Protein AF-A0A1C5WAD2-F1 (afdb_monomer_lite)

Foldseek 3Di:
DDDDDLVVVLVVLVDPDPSSVVSVVVSVPDDDDDDDDFAFLLQAPQWDADDDPPQDRQFTAGNVDGDDNGGGRRDGDPNGDGDPDPPDD

Sequence (89 aa):
MRLVDADKARECFGGDGVTGAVMQRMFDSLPTIDAVPVVRCRECKYWRRYTRQWENHCAGECERHRMEGGTYENDFCSYGQRKEDEHEQ

Secondary structure (DSSP, 8-state):
-----HHHHHHHT--SSHHHHHHHHHHHHSPPP------BGGGBTTEEE--STTS-TTEEEETTB--TT-EETTSB-TT-PBPPP----

Radius of gyration: 20.68 Å; chains: 1; bounding box: 41×20×60 Å

pLDDT: mean 80.04, std 11.53, range [31.39, 90.25]

Structure (mmCIF, N/CA/C/O backbone):
data_AF-A0A1C5WAD2-F1
#
_entry.id   AF-A0A1C5WAD2-F1
#
loop_
_atom_site.group_PDB
_atom_site.id
_atom_site.type_symbol
_atom_site.label_atom_id
_atom_site.label_alt_id
_atom_site.label_comp_id
_atom_site.label_asym_id
_atom_site.label_entity_id
_atom_site.label_seq_id
_atom_site.pdbx_PDB_ins_code
_atom_site.Cartn_x
_atom_site.Cartn_y
_atom_site.Cartn_z
_atom_site.occupancy
_atom_site.B_iso_or_equiv
_atom_site.auth_seq_id
_atom_site.auth_comp_id
_atom_site.auth_asym_id
_atom_site.auth_atom_id
_atom_site.pdbx_PDB_model_num
ATOM 1 N N . MET A 1 1 ? -4.791 11.032 5.889 1.00 58.78 1 MET A N 1
ATOM 2 C CA . MET A 1 1 ? -5.331 10.241 7.018 1.00 58.78 1 MET A CA 1
ATOM 3 C C . MET A 1 1 ? -4.199 9.407 7.594 1.00 58.78 1 MET A C 1
ATOM 5 O O . MET A 1 1 ? -3.367 8.956 6.817 1.00 58.78 1 MET A O 1
ATOM 9 N N . ARG A 1 2 ? -4.115 9.261 8.920 1.00 69.88 2 ARG A N 1
ATOM 10 C CA . ARG A 1 2 ? -3.159 8.343 9.560 1.00 69.88 2 ARG A CA 1
ATOM 11 C C . ARG A 1 2 ? -3.854 6.998 9.730 1.00 69.88 2 ARG A C 1
ATOM 13 O O . ARG A 1 2 ? -4.987 6.972 10.198 1.00 69.88 2 ARG A O 1
ATOM 20 N N . LEU A 1 3 ? -3.195 5.927 9.309 1.00 79.12 3 LEU A N 1
ATOM 21 C CA . LEU A 1 3 ? -3.701 4.568 9.462 1.00 79.12 3 LEU A CA 1
ATOM 22 C C . LEU A 1 3 ? -3.370 4.073 10.870 1.00 79.12 3 LEU A C 1
ATOM 24 O O . LEU A 1 3 ? -2.289 4.362 11.387 1.00 79.12 3 LEU A O 1
ATOM 28 N N . VAL A 1 4 ? -4.317 3.368 11.483 1.00 83.00 4 VAL A N 1
ATOM 29 C CA . VAL A 1 4 ? -4.149 2.718 12.784 1.00 83.00 4 VAL A CA 1
ATOM 30 C C . VAL A 1 4 ? -4.216 1.221 12.544 1.00 83.00 4 VAL A C 1
ATOM 32 O O . VAL A 1 4 ? -5.177 0.732 11.959 1.00 83.00 4 VAL A O 1
ATOM 35 N N . ASP A 1 5 ? -3.178 0.518 12.978 1.00 84.75 5 ASP A N 1
ATOM 36 C CA . ASP A 1 5 ? -3.144 -0.938 12.995 1.00 84.75 5 ASP A CA 1
ATOM 37 C C . ASP A 1 5 ? -4.120 -1.435 14.072 1.00 84.75 5 ASP A C 1
ATOM 39 O O . ASP A 1 5 ? -3.949 -1.141 15.261 1.00 84.75 5 ASP A O 1
ATOM 43 N N . ALA A 1 6 ? -5.185 -2.111 13.638 1.00 83.62 6 ALA A N 1
ATOM 44 C CA . ALA A 1 6 ? -6.253 -2.557 14.522 1.00 83.62 6 ALA A CA 1
ATOM 45 C C . ALA A 1 6 ? -5.766 -3.624 15.512 1.00 83.62 6 ALA A C 1
ATOM 47 O O . ALA A 1 6 ? -6.172 -3.594 16.672 1.00 83.62 6 ALA A O 1
ATOM 48 N N . ASP A 1 7 ? -4.858 -4.510 15.104 1.00 84.19 7 ASP A N 1
ATOM 49 C CA . ASP A 1 7 ? -4.366 -5.597 15.951 1.00 84.19 7 ASP A CA 1
ATOM 50 C C . ASP A 1 7 ? -3.468 -5.053 17.063 1.00 84.19 7 ASP A C 1
ATOM 52 O O . ASP A 1 7 ? -3.670 -5.365 18.242 1.00 84.19 7 ASP A O 1
ATOM 56 N N . LYS A 1 8 ? -2.561 -4.127 16.726 1.00 86.69 8 LYS A N 1
ATOM 57 C CA . LYS A 1 8 ? -1.771 -3.408 17.742 1.00 86.69 8 LYS A CA 1
ATOM 58 C C . LYS A 1 8 ? -2.645 -2.585 18.679 1.00 86.69 8 LYS A C 1
ATOM 60 O O . LYS A 1 8 ? -2.358 -2.491 19.873 1.00 86.69 8 LYS A O 1
ATOM 65 N N . ALA A 1 9 ? -3.710 -1.974 18.163 1.00 86.19 9 ALA A N 1
ATOM 66 C CA . ALA A 1 9 ? -4.642 -1.235 19.002 1.00 86.19 9 ALA A CA 1
ATOM 67 C C . ALA A 1 9 ? -5.371 -2.174 19.983 1.00 86.19 9 ALA A C 1
ATOM 69 O O . ALA A 1 9 ? -5.495 -1.841 21.162 1.00 86.19 9 ALA A O 1
ATOM 70 N N . ARG A 1 10 ? -5.782 -3.372 19.547 1.00 85.44 10 ARG A N 1
ATOM 71 C CA . ARG A 1 10 ? -6.404 -4.390 20.414 1.00 85.44 10 ARG A CA 1
ATOM 72 C C . ARG A 1 10 ? -5.474 -4.857 21.526 1.00 85.44 10 ARG A C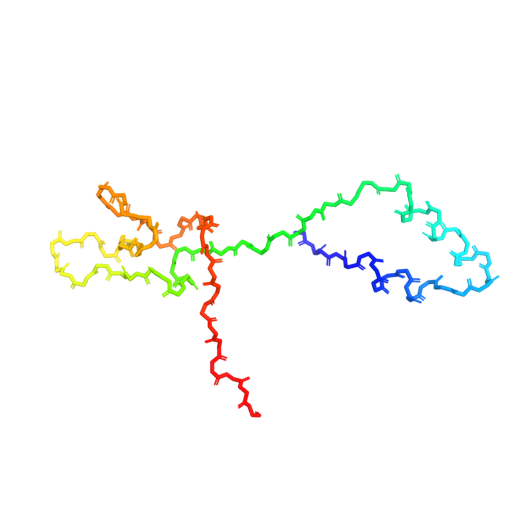 1
ATOM 74 O O . ARG A 1 10 ? -5.942 -5.006 22.651 1.00 85.44 10 ARG A O 1
ATOM 81 N N . GLU A 1 11 ? -4.188 -5.041 21.237 1.00 86.69 11 GLU A N 1
ATOM 82 C CA . GLU A 1 11 ? -3.173 -5.359 22.248 1.00 86.69 11 GLU A CA 1
ATOM 83 C C . GLU A 1 11 ? -3.055 -4.234 23.289 1.00 86.69 11 GLU A C 1
ATOM 85 O O . GLU A 1 11 ? -3.144 -4.483 24.492 1.00 86.69 11 GLU A O 1
ATOM 90 N N . CYS A 1 12 ? -2.967 -2.979 22.833 1.00 86.25 12 CYS A N 1
ATOM 91 C CA . CYS A 1 12 ? -2.872 -1.809 23.713 1.00 86.25 12 CYS A CA 1
ATOM 92 C C . CYS A 1 12 ? -4.083 -1.658 24.652 1.00 86.25 12 CYS A C 1
ATOM 94 O O . CYS A 1 12 ? -3.941 -1.152 25.766 1.00 86.25 12 CYS A O 1
ATOM 96 N N . PHE A 1 13 ? -5.273 -2.083 24.214 1.00 83.06 13 PHE A N 1
ATOM 97 C CA . PHE A 1 13 ? -6.515 -2.005 24.989 1.00 83.06 13 PHE A CA 1
ATOM 98 C C . PHE A 1 13 ? -6.985 -3.365 25.534 1.00 83.06 13 PHE A C 1
ATOM 100 O O . PHE A 1 13 ? -8.134 -3.488 25.950 1.00 83.06 13 PHE A O 1
ATOM 107 N N . GLY A 1 14 ? -6.123 -4.386 25.567 1.00 76.75 14 GLY A N 1
ATOM 108 C CA . GLY A 1 14 ? -6.476 -5.761 25.950 1.00 76.75 14 GLY A CA 1
ATOM 109 C C . GLY A 1 14 ? -6.749 -6.005 27.441 1.00 76.75 14 GLY A C 1
ATOM 110 O O . GLY A 1 14 ? -6.929 -7.152 27.838 1.00 76.75 14 GLY A O 1
ATOM 111 N N . GLY A 1 15 ? -6.763 -4.961 28.274 1.00 78.94 15 GLY A N 1
ATOM 112 C CA . GLY A 1 15 ? -6.996 -5.083 29.713 1.00 78.94 15 GLY A CA 1
ATOM 113 C C . GLY A 1 15 ? -8.428 -5.493 30.080 1.00 78.94 15 GLY A C 1
ATOM 114 O O . GLY A 1 15 ? -9.396 -5.188 29.388 1.00 78.94 15 GLY A O 1
ATOM 115 N N . ASP A 1 16 ? -8.556 -6.119 31.241 1.00 74.62 16 ASP A N 1
ATOM 116 C CA . ASP A 1 16 ? -9.765 -6.659 31.879 1.00 74.62 16 ASP A CA 1
ATOM 117 C C . ASP A 1 16 ? -10.674 -5.590 32.529 1.00 74.62 16 ASP A C 1
ATOM 119 O O . ASP A 1 16 ? -11.735 -5.889 33.080 1.00 74.62 16 ASP A O 1
ATOM 123 N N . GLY A 1 17 ? -10.304 -4.313 32.407 1.00 84.31 17 GLY A N 1
ATOM 124 C CA . GLY A 1 17 ? -11.131 -3.179 32.811 1.00 84.31 17 GLY A CA 1
ATOM 125 C C . GLY A 1 17 ? -12.253 -2.847 31.819 1.00 84.31 17 GLY A C 1
ATOM 126 O O . GLY A 1 17 ? -12.217 -3.202 30.640 1.00 84.31 17 GLY A O 1
ATOM 127 N N . VAL A 1 18 ? -13.231 -2.060 32.283 1.00 84.81 18 VAL A N 1
ATOM 128 C CA . VAL A 1 18 ? -14.371 -1.578 31.472 1.00 84.81 18 VAL A CA 1
ATOM 129 C C . VAL A 1 18 ? -13.905 -0.931 30.161 1.00 84.81 18 VAL A C 1
ATOM 131 O O . VAL A 1 18 ? -14.501 -1.160 29.112 1.00 84.81 18 VAL A O 1
ATOM 134 N N . THR A 1 19 ? -12.808 -0.173 30.200 1.00 84.44 19 THR A N 1
ATOM 135 C CA . THR A 1 19 ? -12.223 0.479 29.022 1.00 84.44 19 THR A CA 1
ATOM 136 C C . THR A 1 19 ? -11.791 -0.522 27.951 1.00 84.44 19 THR A C 1
ATOM 138 O O . THR A 1 19 ? -12.083 -0.307 26.777 1.00 84.44 19 THR A O 1
ATOM 141 N N . GLY A 1 20 ? -11.143 -1.626 28.333 1.00 86.12 20 GLY A N 1
ATOM 142 C CA . GLY A 1 20 ? -10.700 -2.639 27.375 1.00 86.12 20 GLY A CA 1
ATOM 143 C C . GLY A 1 20 ? -11.877 -3.378 26.745 1.00 86.12 20 GLY A C 1
ATOM 144 O O . GLY A 1 20 ? -11.953 -3.506 25.523 1.00 86.12 20 GLY A O 1
ATOM 145 N N . ALA A 1 21 ? -12.876 -3.736 27.558 1.00 86.00 21 ALA A N 1
ATOM 146 C CA . ALA A 1 21 ? -14.106 -4.363 27.074 1.00 86.00 21 ALA A CA 1
ATOM 147 C C . ALA A 1 21 ? -14.885 -3.476 26.082 1.00 86.00 21 ALA A C 1
ATOM 149 O O . ALA A 1 21 ? -15.427 -3.977 25.095 1.00 86.00 21 ALA A O 1
ATOM 150 N N . VAL A 1 22 ? -14.937 -2.159 26.316 1.00 88.94 22 VAL A N 1
ATOM 151 C CA . VAL A 1 22 ? -15.578 -1.205 25.394 1.00 88.94 22 VAL A CA 1
ATOM 152 C C . VAL A 1 22 ? -14.783 -1.073 24.094 1.00 88.94 22 VAL A C 1
ATOM 154 O O . VAL A 1 22 ? -15.378 -1.129 23.019 1.00 88.94 22 VAL A O 1
ATOM 157 N N . MET A 1 23 ? -13.455 -0.947 24.171 1.00 88.81 23 MET A N 1
ATOM 158 C CA . MET A 1 23 ? -12.605 -0.806 22.984 1.00 88.81 23 MET A CA 1
ATOM 159 C C . MET A 1 23 ? -12.641 -2.047 22.088 1.00 88.81 23 MET A C 1
ATOM 161 O O . MET A 1 23 ? -12.772 -1.910 20.875 1.00 88.81 23 MET A O 1
ATOM 165 N N . GLN A 1 24 ? -12.616 -3.254 22.662 1.00 85.88 24 GLN A N 1
ATOM 166 C CA . GLN A 1 24 ? -12.747 -4.499 21.891 1.00 85.88 24 GLN A CA 1
ATOM 167 C C . GLN A 1 24 ? -14.053 -4.532 21.088 1.00 85.88 24 GLN A C 1
ATOM 169 O O . GLN A 1 24 ? -14.031 -4.788 19.886 1.00 85.88 24 GLN A O 1
ATOM 174 N N . ARG A 1 25 ? -15.179 -4.159 21.714 1.00 88.06 25 ARG A N 1
ATOM 175 C CA . ARG A 1 25 ? -16.469 -4.060 21.010 1.00 88.06 25 ARG A CA 1
ATOM 176 C C . ARG A 1 25 ? -16.445 -3.020 19.896 1.00 88.06 25 ARG A C 1
ATOM 178 O O . ARG A 1 25 ? -17.057 -3.251 18.858 1.00 88.06 25 ARG A O 1
ATOM 185 N N . MET A 1 26 ? -15.764 -1.888 20.089 1.00 89.06 26 MET A N 1
ATOM 186 C CA . MET A 1 26 ? -15.605 -0.891 19.027 1.00 89.06 26 MET A CA 1
ATOM 187 C C . MET A 1 26 ? -14.818 -1.455 17.842 1.00 89.06 26 MET A C 1
ATOM 189 O O . MET A 1 26 ? -15.268 -1.299 16.711 1.00 89.06 26 MET A O 1
ATOM 193 N N . PHE A 1 27 ? -13.700 -2.147 18.082 1.00 86.38 27 PHE A N 1
ATOM 194 C CA . PHE A 1 27 ? -12.916 -2.760 17.004 1.00 86.38 27 PHE A CA 1
ATOM 195 C C . PHE A 1 27 ? -13.704 -3.824 16.232 1.00 86.38 27 PHE A C 1
ATOM 197 O O . PHE A 1 27 ? -13.602 -3.865 15.012 1.00 86.38 27 PHE A O 1
ATOM 204 N N . ASP A 1 28 ? -14.533 -4.621 16.910 1.00 86.25 28 ASP A N 1
ATOM 205 C CA . ASP A 1 28 ? -15.380 -5.633 16.257 1.00 86.25 28 ASP A CA 1
ATOM 206 C C . ASP A 1 28 ? -16.562 -5.033 15.477 1.00 86.25 28 ASP A C 1
ATOM 208 O O . ASP A 1 28 ? -17.091 -5.663 14.563 1.00 86.25 28 ASP A O 1
ATOM 212 N N . SER A 1 29 ? -16.997 -3.823 15.841 1.00 89.19 29 SER A N 1
ATOM 213 C CA . SER A 1 29 ? -18.170 -3.171 15.239 1.00 89.19 29 SER A CA 1
ATOM 214 C C . SER A 1 29 ? -17.820 -2.243 14.075 1.00 89.19 29 SER A C 1
ATOM 216 O O . SER A 1 29 ? -18.693 -1.897 13.278 1.00 89.19 29 SER A O 1
ATOM 218 N N . LEU A 1 30 ? -16.573 -1.773 14.005 1.00 88.44 30 LEU A N 1
ATOM 219 C CA . LEU A 1 30 ? -16.132 -0.81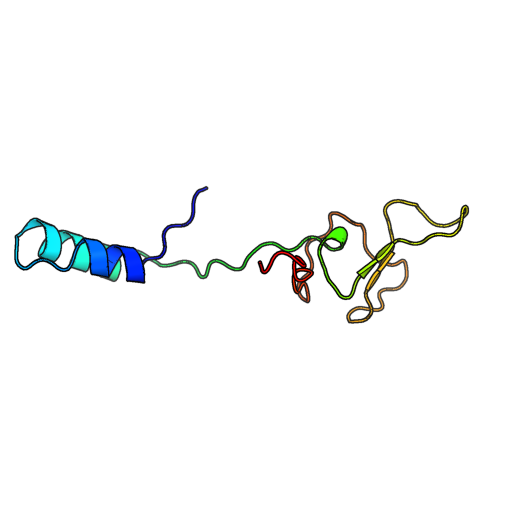7 12.997 1.00 88.44 30 LEU A CA 1
ATOM 220 C C . LEU A 1 30 ? -15.625 -1.546 11.746 1.00 88.44 30 LEU A C 1
ATOM 222 O O . LEU A 1 30 ? -14.871 -2.510 11.864 1.00 88.44 30 LEU A O 1
ATOM 226 N N . PRO A 1 31 ? -15.975 -1.075 10.536 1.00 82.50 31 PRO A N 1
ATOM 227 C CA . PRO A 1 31 ? -15.397 -1.624 9.321 1.00 82.50 31 PRO A CA 1
ATOM 228 C C . PRO A 1 31 ? -13.894 -1.336 9.295 1.00 82.50 31 PRO A C 1
ATOM 230 O O . PRO A 1 31 ? -13.464 -0.186 9.424 1.00 82.50 31 PRO A O 1
ATOM 233 N N . THR A 1 32 ? -13.096 -2.378 9.098 1.00 82.19 32 THR A N 1
ATOM 234 C CA . THR A 1 32 ? -11.671 -2.241 8.819 1.00 82.19 32 THR A CA 1
ATOM 235 C C . THR A 1 32 ? -11.466 -2.070 7.318 1.00 82.19 32 THR A C 1
ATOM 237 O O . THR A 1 32 ? -12.160 -2.669 6.496 1.00 82.19 32 THR A O 1
ATOM 240 N N . ILE A 1 33 ? -10.527 -1.201 6.951 1.00 80.06 33 ILE A N 1
ATOM 241 C CA . ILE A 1 33 ? -10.061 -1.071 5.571 1.00 80.06 33 ILE A CA 1
ATOM 242 C C . ILE A 1 33 ? -8.699 -1.747 5.468 1.00 80.06 33 ILE A C 1
ATOM 244 O O . ILE A 1 33 ? -7.852 -1.553 6.339 1.00 80.06 33 ILE A O 1
ATOM 248 N N . ASP A 1 34 ? -8.484 -2.525 4.411 1.00 75.75 34 ASP A N 1
ATOM 249 C CA . ASP A 1 34 ? -7.156 -3.052 4.117 1.00 75.75 34 ASP A CA 1
ATOM 250 C C . ASP A 1 34 ? -6.289 -1.923 3.552 1.00 75.75 34 ASP A C 1
ATOM 252 O O . ASP A 1 34 ? -6.557 -1.355 2.486 1.00 75.75 34 ASP A O 1
ATOM 256 N N . ALA A 1 35 ? -5.283 -1.534 4.325 1.00 75.56 35 ALA A N 1
ATOM 257 C CA . ALA A 1 35 ? -4.440 -0.410 3.994 1.00 75.56 35 ALA A CA 1
ATOM 258 C C . ALA A 1 35 ? -3.269 -0.856 3.119 1.00 75.56 35 ALA A C 1
ATOM 260 O O . ALA A 1 35 ? -2.179 -1.152 3.604 1.00 75.56 35 ALA A O 1
ATOM 261 N N . VAL A 1 36 ? -3.473 -0.832 1.804 1.00 74.56 36 VAL A N 1
ATOM 262 C CA . VAL A 1 36 ? -2.392 -1.103 0.854 1.00 74.56 36 VAL A CA 1
ATOM 263 C C . VAL A 1 36 ? -1.536 0.159 0.681 1.00 74.56 36 VAL A C 1
ATOM 265 O O . VAL A 1 36 ? -2.075 1.231 0.377 1.00 74.56 36 VAL A O 1
ATOM 268 N N . PRO A 1 37 ? -0.202 0.087 0.862 1.00 74.94 37 PRO A N 1
ATOM 269 C CA . PRO A 1 37 ? 0.661 1.233 0.640 1.00 74.94 37 PRO A CA 1
ATOM 270 C C . PRO A 1 37 ? 0.576 1.666 -0.819 1.00 74.94 37 PRO A C 1
ATOM 272 O O . PRO A 1 37 ? 0.787 0.891 -1.749 1.00 74.94 37 PRO A O 1
ATOM 275 N N . VAL A 1 38 ? 0.316 2.951 -1.014 1.00 82.19 38 VAL A N 1
ATOM 276 C CA . VAL A 1 38 ? 0.342 3.563 -2.334 1.00 82.19 38 VAL A CA 1
ATOM 277 C C . VAL A 1 38 ? 1.794 3.630 -2.806 1.00 82.19 38 VAL A C 1
ATOM 279 O O . VAL A 1 38 ? 2.597 4.352 -2.215 1.00 82.19 38 VAL A O 1
ATOM 282 N N . VAL A 1 39 ? 2.128 2.891 -3.865 1.00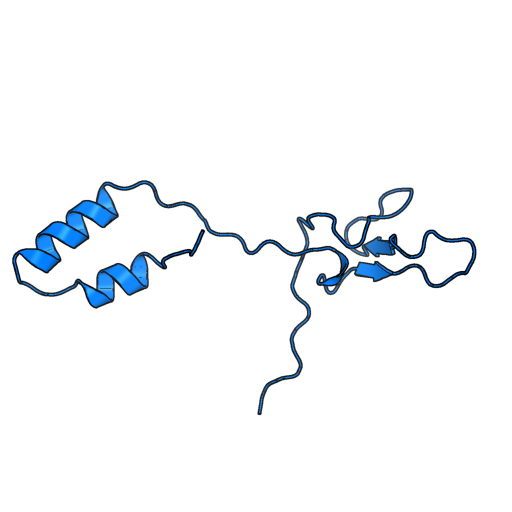 88.88 39 VAL A N 1
ATOM 283 C CA . VAL A 1 39 ? 3.442 2.946 -4.520 1.00 88.88 39 VAL A CA 1
ATOM 284 C C . VAL A 1 39 ? 3.315 3.720 -5.824 1.00 88.88 39 VAL A C 1
ATOM 286 O O . VAL A 1 39 ? 2.479 3.398 -6.674 1.00 88.88 39 VAL A O 1
ATOM 289 N N . ARG A 1 40 ? 4.139 4.756 -5.983 1.00 90.25 40 ARG A N 1
ATOM 290 C CA . ARG A 1 40 ? 4.251 5.494 -7.247 1.00 90.25 40 ARG A CA 1
ATOM 291 C C . ARG A 1 40 ? 5.214 4.776 -8.186 1.00 90.25 40 ARG A C 1
ATOM 293 O O . ARG A 1 40 ? 6.162 4.147 -7.718 1.00 90.25 40 ARG A O 1
ATOM 300 N N . CYS A 1 41 ? 5.025 4.885 -9.500 1.00 89.81 41 CYS A N 1
ATOM 301 C CA . CYS A 1 41 ? 5.917 4.242 -10.473 1.00 89.81 41 CYS A CA 1
ATOM 302 C C . CYS A 1 41 ? 7.399 4.571 -10.227 1.00 89.81 41 CYS A C 1
ATOM 304 O O . CYS A 1 41 ? 8.216 3.659 -10.199 1.00 89.81 41 CYS A O 1
ATOM 306 N N . ARG A 1 42 ? 7.753 5.817 -9.893 1.00 88.25 42 ARG A N 1
ATOM 307 C CA . ARG A 1 42 ? 9.147 6.193 -9.561 1.00 88.25 42 ARG A CA 1
ATOM 308 C C . ARG A 1 42 ? 9.769 5.409 -8.383 1.00 88.25 42 ARG A C 1
ATOM 310 O O . ARG A 1 42 ? 10.986 5.207 -8.337 1.00 88.25 42 ARG A O 1
ATOM 317 N N . GLU A 1 43 ? 8.934 4.961 -7.446 1.00 89.56 43 GLU A N 1
ATOM 318 C CA . GLU A 1 43 ? 9.296 4.199 -6.238 1.00 89.56 43 GLU A CA 1
ATOM 319 C C . GLU A 1 43 ? 9.220 2.679 -6.461 1.00 89.56 43 GLU A C 1
ATOM 321 O O . GLU A 1 43 ? 9.655 1.904 -5.610 1.00 89.56 43 GLU A O 1
ATOM 326 N N . CYS A 1 44 ? 8.686 2.239 -7.603 1.00 90.00 44 CYS A N 1
ATOM 327 C CA . CYS A 1 44 ? 8.576 0.834 -7.966 1.00 90.00 44 CYS A CA 1
ATOM 328 C C . CYS A 1 44 ? 9.936 0.282 -8.406 1.00 90.00 44 CYS A C 1
ATOM 330 O O . CYS A 1 44 ? 10.606 0.866 -9.261 1.00 90.00 44 CYS A O 1
ATOM 332 N N . LYS A 1 45 ? 10.324 -0.890 -7.891 1.00 89.69 45 LYS A N 1
ATOM 333 C CA . LYS A 1 45 ? 11.573 -1.560 -8.297 1.00 89.69 45 LYS A CA 1
ATOM 334 C C . LYS A 1 45 ? 11.603 -2.022 -9.758 1.00 89.69 45 LYS A C 1
ATOM 336 O O . LYS A 1 45 ? 12.673 -2.223 -10.312 1.00 89.69 45 LYS A O 1
ATOM 341 N N . TYR A 1 46 ? 10.434 -2.173 -10.376 1.00 88.69 46 TYR A N 1
ATOM 342 C CA . TYR A 1 46 ? 10.283 -2.634 -11.759 1.00 88.69 46 TYR A CA 1
ATOM 343 C C . TYR A 1 46 ? 10.157 -1.493 -12.775 1.00 88.69 46 TYR A C 1
ATOM 345 O O . TYR A 1 46 ? 9.890 -1.759 -13.945 1.00 88.69 46 TYR A O 1
ATOM 353 N N . TRP A 1 47 ? 10.251 -0.236 -12.337 1.00 89.94 47 TRP A N 1
ATOM 354 C CA . TRP A 1 47 ? 10.047 0.924 -13.199 1.00 89.94 47 TRP A CA 1
ATOM 355 C C . TRP A 1 47 ? 11.352 1.676 -13.439 1.00 89.94 47 TRP A C 1
ATOM 357 O O . TRP A 1 47 ? 12.129 1.921 -12.508 1.00 89.94 47 TRP A O 1
ATOM 367 N N . ARG A 1 48 ? 11.570 2.082 -14.691 1.00 89.06 48 ARG A N 1
ATOM 368 C CA . ARG A 1 48 ? 12.748 2.841 -15.116 1.00 89.06 48 ARG A CA 1
ATOM 369 C C . ARG A 1 48 ? 12.328 4.052 -15.928 1.00 89.06 48 ARG A C 1
ATOM 371 O O . ARG A 1 48 ? 11.563 3.929 -16.879 1.00 89.06 48 ARG A O 1
ATOM 378 N N . ARG A 1 49 ? 12.870 5.215 -15.568 1.00 88.81 49 ARG A N 1
ATOM 379 C CA . ARG A 1 49 ? 12.672 6.463 -16.310 1.00 88.81 49 ARG A CA 1
ATOM 380 C C . ARG A 1 49 ? 13.308 6.353 -17.694 1.00 88.81 49 ARG A C 1
ATOM 382 O O . ARG A 1 49 ? 14.425 5.849 -17.817 1.00 88.81 49 ARG A O 1
ATOM 389 N N . TYR A 1 50 ? 12.634 6.892 -18.702 1.00 88.12 50 TYR A N 1
ATOM 390 C CA . TYR A 1 50 ? 13.224 7.088 -20.018 1.00 88.12 50 TYR A CA 1
ATOM 391 C C . TYR A 1 50 ? 14.384 8.090 -19.959 1.00 88.12 50 TYR A C 1
ATOM 393 O O . TYR A 1 50 ? 14.272 9.177 -19.389 1.00 88.12 50 TYR A O 1
ATOM 401 N N . THR A 1 51 ? 15.530 7.714 -20.521 1.00 79.94 51 THR A N 1
ATOM 402 C CA . THR A 1 51 ? 16.769 8.502 -20.424 1.00 79.94 51 THR A CA 1
ATOM 403 C C . THR A 1 51 ? 17.114 9.237 -21.711 1.00 79.94 51 THR A C 1
ATOM 405 O O . THR A 1 51 ? 18.000 10.094 -21.694 1.00 79.94 51 THR A O 1
ATOM 408 N N . ARG A 1 52 ? 16.444 8.943 -22.833 1.00 78.81 52 ARG A N 1
ATOM 409 C CA . ARG A 1 52 ? 16.756 9.601 -24.105 1.00 78.81 52 ARG A CA 1
ATOM 410 C C . ARG A 1 52 ? 16.090 10.970 -24.178 1.00 78.81 52 ARG A C 1
ATOM 412 O O . ARG A 1 52 ? 14.973 11.167 -23.723 1.00 78.81 52 ARG A O 1
ATOM 419 N N . GLN A 1 53 ? 16.781 11.914 -24.810 1.00 60.62 53 GLN A N 1
ATOM 420 C CA . GLN A 1 53 ? 16.383 13.325 -24.893 1.00 60.62 53 GLN A CA 1
ATOM 421 C C . GLN A 1 53 ? 15.049 13.56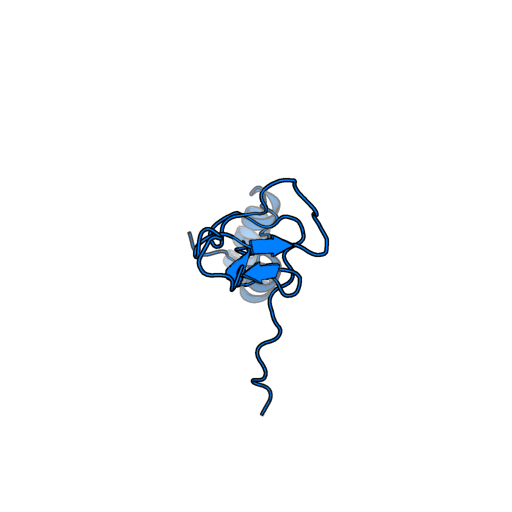5 -25.629 1.00 60.62 53 GLN A C 1
ATOM 423 O O . GLN A 1 53 ? 14.399 14.578 -25.402 1.00 60.62 53 GLN A O 1
ATOM 428 N N . TRP A 1 54 ? 14.639 12.639 -26.501 1.00 67.62 54 TRP A N 1
ATOM 429 C CA . TRP A 1 54 ? 13.372 12.699 -27.242 1.00 67.62 54 TRP A CA 1
ATOM 430 C C . TRP A 1 54 ? 12.206 12.024 -26.506 1.00 67.62 54 TRP A C 1
ATOM 432 O O . TRP A 1 54 ? 11.072 12.078 -26.975 1.00 67.62 54 TRP A O 1
ATOM 442 N N . GLU A 1 55 ? 12.474 11.359 -25.382 1.00 68.00 55 GLU A N 1
ATOM 443 C CA . GLU A 1 55 ? 11.468 10.689 -24.566 1.00 68.00 55 GLU A CA 1
ATOM 444 C C . GLU A 1 55 ? 11.026 11.641 -23.445 1.00 68.00 55 GLU A C 1
ATOM 446 O O . GLU A 1 55 ? 11.842 12.339 -22.845 1.00 68.00 55 GLU A O 1
ATOM 451 N N . ASN A 1 56 ? 9.723 11.695 -23.155 1.00 68.50 56 ASN A N 1
ATOM 452 C CA . ASN A 1 56 ? 9.194 12.522 -22.070 1.00 68.50 56 ASN A CA 1
ATOM 453 C C . ASN A 1 56 ? 9.906 12.169 -20.752 1.00 68.50 56 ASN A C 1
ATOM 455 O O . ASN A 1 56 ? 9.695 11.085 -20.216 1.00 68.50 56 ASN A O 1
ATOM 459 N N . HIS A 1 57 ? 10.695 13.095 -20.198 1.00 67.81 57 HIS A N 1
ATOM 460 C CA . HIS A 1 57 ? 11.514 12.866 -18.995 1.00 67.81 57 HIS A CA 1
ATOM 461 C C . HIS A 1 57 ? 10.720 12.514 -17.725 1.00 67.81 57 HIS A C 1
ATOM 463 O O . HIS A 1 57 ? 11.323 12.112 -16.736 1.00 67.81 57 HIS A O 1
ATOM 469 N N . CYS A 1 58 ? 9.392 12.666 -17.755 1.00 74.75 58 CYS A N 1
ATOM 470 C CA . CYS A 1 58 ? 8.473 12.300 -16.674 1.00 74.75 58 CYS A CA 1
ATOM 471 C C . CYS A 1 58 ? 7.826 10.913 -16.864 1.00 74.75 58 CYS A C 1
ATOM 473 O O . CYS A 1 58 ? 6.989 10.511 -16.050 1.00 74.75 58 CYS A O 1
ATOM 475 N N . ALA A 1 59 ? 8.148 10.223 -17.960 1.00 85.31 59 ALA A N 1
ATOM 476 C CA . ALA A 1 59 ? 7.633 8.910 -18.321 1.00 85.31 59 ALA A CA 1
ATOM 477 C C . ALA A 1 59 ? 8.744 7.852 -18.268 1.00 85.31 59 ALA A C 1
ATOM 479 O O . ALA A 1 59 ? 9.942 8.147 -18.290 1.00 85.31 59 ALA A O 1
ATOM 480 N N . GLY A 1 60 ? 8.333 6.595 -18.177 1.00 87.94 60 GLY A N 1
ATOM 481 C CA . GLY A 1 60 ? 9.241 5.463 -18.119 1.00 87.94 60 GLY A CA 1
ATOM 482 C C . GLY A 1 60 ? 8.548 4.150 -18.423 1.00 87.94 60 GLY A C 1
ATOM 483 O O . GLY A 1 60 ? 7.332 4.093 -18.611 1.00 87.94 60 GLY A O 1
ATOM 484 N N . GLU A 1 61 ? 9.330 3.084 -18.448 1.00 88.50 61 GLU A N 1
ATOM 485 C CA . GLU A 1 61 ? 8.855 1.731 -18.698 1.00 88.50 61 GLU A CA 1
ATOM 486 C C . GLU A 1 61 ? 8.704 0.944 -17.393 1.00 88.50 61 GLU A C 1
ATOM 488 O O . GLU A 1 61 ? 9.520 1.054 -16.477 1.00 88.50 61 GLU A O 1
ATOM 493 N N . CYS A 1 62 ? 7.654 0.124 -17.314 1.00 86.81 62 CYS A N 1
ATOM 494 C CA . CYS A 1 62 ? 7.469 -0.851 -16.245 1.00 86.81 62 CYS A CA 1
ATOM 495 C C . CYS A 1 62 ? 7.712 -2.259 -16.797 1.00 86.81 62 CYS A C 1
ATOM 497 O O . CYS A 1 62 ? 7.006 -2.718 -17.694 1.00 86.81 62 CYS A O 1
ATOM 499 N N . GLU A 1 63 ? 8.662 -2.992 -16.222 1.00 86.25 63 GLU A N 1
ATOM 500 C CA . GLU A 1 63 ? 9.005 -4.353 -16.662 1.00 86.25 63 GLU A CA 1
ATOM 501 C C . GLU A 1 63 ? 7.840 -5.341 -16.493 1.00 86.25 63 GLU A C 1
ATOM 503 O O . GLU A 1 63 ? 7.727 -6.316 -17.235 1.00 86.25 63 GLU A O 1
ATOM 508 N N . ARG A 1 64 ? 6.952 -5.077 -15.525 1.00 84.25 64 ARG A N 1
ATOM 509 C CA . ARG A 1 64 ? 5.759 -5.894 -15.242 1.00 84.25 64 ARG A CA 1
ATOM 510 C C . ARG A 1 64 ? 4.541 -5.467 -16.055 1.00 84.25 64 ARG A C 1
ATOM 512 O O . ARG A 1 64 ? 3.592 -6.235 -16.162 1.00 84.25 64 ARG A O 1
ATOM 519 N N . HIS A 1 65 ? 4.565 -4.259 -16.610 1.00 76.44 65 HIS A N 1
ATOM 520 C CA . HIS A 1 65 ? 3.446 -3.675 -17.330 1.00 76.44 65 HIS A CA 1
ATOM 521 C C . HIS A 1 65 ? 3.977 -2.914 -18.549 1.00 76.44 65 HIS A C 1
ATOM 523 O O . HIS A 1 65 ? 4.235 -1.712 -18.498 1.00 76.44 65 HIS A O 1
ATOM 529 N N . ARG A 1 66 ? 4.175 -3.641 -19.654 1.00 70.31 66 ARG A N 1
ATOM 530 C CA . ARG A 1 66 ? 4.625 -3.075 -20.934 1.00 70.31 66 ARG A CA 1
ATOM 531 C C . ARG A 1 66 ? 3.461 -2.398 -21.656 1.00 70.31 66 ARG A C 1
ATOM 533 O O . ARG A 1 66 ? 2.936 -2.929 -22.629 1.00 70.31 66 ARG A O 1
ATOM 540 N N . MET A 1 67 ? 3.037 -1.252 -21.132 1.00 71.62 67 MET A N 1
ATOM 541 C CA . MET A 1 67 ? 2.062 -0.387 -21.791 1.00 71.62 67 MET A CA 1
ATOM 542 C C . MET A 1 67 ? 2.727 0.359 -22.949 1.00 71.62 67 MET A C 1
ATOM 544 O O . MET A 1 67 ? 3.830 0.892 -22.805 1.00 71.62 67 MET A O 1
ATOM 548 N N . GLU A 1 68 ? 2.046 0.413 -24.089 1.00 71.56 68 GLU A N 1
ATOM 549 C CA . GLU A 1 68 ? 2.457 1.233 -25.224 1.00 71.56 68 GLU A CA 1
ATOM 550 C C . GLU A 1 68 ? 2.435 2.716 -24.809 1.00 71.56 68 GLU A C 1
ATOM 552 O O . GLU A 1 68 ? 1.405 3.230 -24.382 1.00 71.56 68 GLU A O 1
ATOM 557 N N . GLY A 1 69 ? 3.593 3.384 -24.853 1.00 73.50 69 GLY A N 1
ATOM 558 C CA . GLY A 1 69 ? 3.763 4.765 -24.370 1.00 73.50 69 GLY A CA 1
ATOM 559 C C . GLY A 1 69 ? 4.330 4.911 -22.949 1.00 73.50 69 GLY A C 1
ATOM 560 O O . GLY A 1 69 ? 4.699 6.019 -22.558 1.00 73.50 69 GLY A O 1
ATOM 561 N N . GLY A 1 70 ? 4.503 3.814 -22.203 1.00 83.12 70 GLY A N 1
ATOM 562 C CA . GLY A 1 70 ? 5.031 3.838 -20.834 1.00 83.12 70 GLY A CA 1
ATOM 563 C C . GLY A 1 70 ? 4.045 4.381 -19.792 1.00 83.12 70 GLY A C 1
ATOM 564 O O . GLY A 1 70 ? 2.877 4.618 -20.076 1.00 83.12 70 GLY A O 1
ATOM 565 N N . THR A 1 71 ? 4.523 4.560 -18.561 1.00 87.69 71 THR A N 1
ATOM 566 C CA . THR A 1 71 ? 3.758 5.142 -17.443 1.00 87.69 71 THR A CA 1
ATOM 567 C C . THR A 1 71 ? 4.463 6.378 -16.902 1.00 87.69 71 THR A C 1
ATOM 569 O O . THR A 1 71 ? 5.697 6.461 -16.950 1.00 87.69 71 THR A O 1
ATOM 572 N N . TYR A 1 72 ? 3.717 7.304 -16.309 1.00 87.88 72 TYR A N 1
ATOM 573 C CA . TYR A 1 72 ? 4.301 8.469 -15.654 1.00 87.88 72 TYR A CA 1
ATOM 574 C C . TYR A 1 72 ? 4.829 8.132 -14.260 1.00 87.88 72 TYR A C 1
ATOM 576 O O . TYR A 1 72 ? 4.341 7.242 -13.567 1.00 87.88 72 TYR A O 1
ATOM 584 N N . GLU A 1 73 ? 5.822 8.890 -13.811 1.00 88.50 73 GLU A N 1
ATOM 585 C CA . GLU A 1 73 ? 6.468 8.712 -12.502 1.00 88.50 73 GLU A CA 1
ATOM 586 C C . GLU A 1 73 ? 5.522 8.728 -11.308 1.00 88.50 73 GLU A C 1
ATOM 588 O O . GLU A 1 73 ? 5.746 8.026 -10.319 1.00 88.50 73 GLU A O 1
ATOM 593 N N . ASN A 1 74 ? 4.491 9.567 -11.399 1.00 87.94 74 ASN A N 1
ATOM 594 C CA . ASN A 1 74 ? 3.524 9.790 -10.337 1.00 87.94 74 ASN A CA 1
ATOM 595 C C . ASN A 1 74 ? 2.275 8.917 -10.501 1.00 87.94 74 ASN A C 1
ATOM 597 O O . ASN A 1 74 ? 1.348 9.055 -9.702 1.00 87.94 74 ASN A O 1
ATOM 601 N N . ASP A 1 75 ? 2.237 8.013 -11.480 1.00 88.06 75 ASP A N 1
ATOM 602 C CA . ASP A 1 75 ? 1.128 7.075 -11.611 1.00 88.06 75 ASP A CA 1
ATOM 603 C C . ASP A 1 75 ? 1.109 6.098 -10.434 1.00 88.06 75 ASP A C 1
ATOM 605 O O . ASP A 1 75 ? 2.137 5.763 -9.832 1.00 88.06 75 ASP A O 1
ATOM 609 N N . PHE A 1 76 ? -0.099 5.675 -10.076 1.00 87.69 76 PHE A N 1
ATOM 610 C CA . PHE A 1 76 ? -0.317 4.642 -9.075 1.00 87.69 76 PHE A CA 1
ATOM 611 C C . PHE A 1 76 ? 0.055 3.279 -9.666 1.00 87.69 76 PHE A C 1
ATOM 613 O O . PHE A 1 76 ? -0.511 2.866 -10.677 1.00 87.69 76 PHE A O 1
ATOM 620 N N . CYS A 1 77 ? 0.994 2.569 -9.039 1.00 87.31 77 CYS A N 1
ATOM 621 C CA . CYS A 1 77 ? 1.484 1.292 -9.544 1.00 87.31 77 CYS A CA 1
ATOM 622 C C . CYS A 1 77 ? 0.811 0.117 -8.821 1.00 87.31 77 CYS A C 1
ATOM 624 O O . CYS A 1 77 ? 1.108 -0.152 -7.659 1.00 87.31 77 CYS A O 1
ATOM 626 N N . SER A 1 78 ? -0.044 -0.630 -9.523 1.00 83.25 78 SER A N 1
ATOM 627 C CA . SER A 1 78 ? -0.693 -1.844 -8.993 1.00 83.25 78 SER A CA 1
ATOM 628 C C . SER A 1 78 ? 0.282 -3.003 -8.752 1.00 83.25 78 SER A C 1
ATOM 630 O O . SER A 1 78 ? 0.047 -3.842 -7.889 1.00 83.25 78 SER A O 1
ATOM 632 N N . TYR A 1 79 ? 1.399 -3.038 -9.483 1.00 82.19 79 TYR A N 1
ATOM 6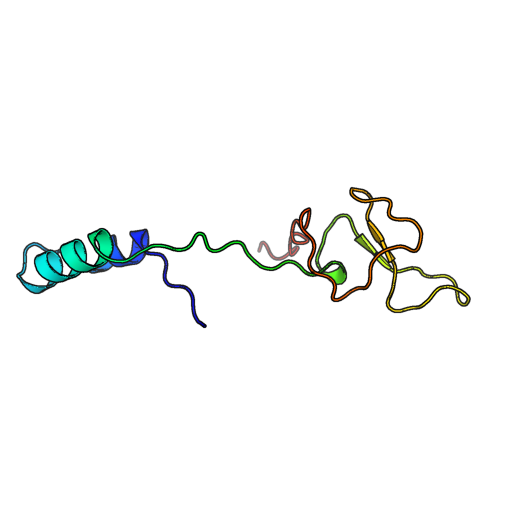33 C CA . TYR A 1 79 ? 2.489 -4.008 -9.303 1.00 82.19 79 TYR A CA 1
ATOM 634 C C . TYR A 1 79 ? 3.611 -3.477 -8.404 1.00 82.19 79 TYR A C 1
ATOM 636 O O . TYR A 1 79 ? 4.674 -4.097 -8.305 1.00 82.19 79 TYR A O 1
ATOM 644 N N . GLY A 1 80 ? 3.410 -2.293 -7.821 1.00 78.50 80 GLY A N 1
ATOM 645 C CA . GLY A 1 80 ? 4.437 -1.524 -7.147 1.00 78.50 80 GLY A CA 1
ATOM 646 C C . GLY A 1 80 ? 4.951 -2.247 -5.918 1.00 78.50 80 GLY A C 1
ATOM 647 O O . GLY A 1 80 ? 4.311 -2.239 -4.876 1.00 78.50 80 GLY A O 1
ATOM 648 N N . GLN A 1 81 ? 6.136 -2.836 -6.028 1.00 81.06 81 GLN A N 1
ATOM 649 C CA . GLN A 1 81 ? 6.941 -3.170 -4.862 1.00 81.06 81 GLN A CA 1
ATOM 650 C C . GLN A 1 81 ? 7.911 -2.020 -4.649 1.00 81.06 81 GLN A C 1
ATOM 652 O O . GLN A 1 81 ? 8.591 -1.609 -5.598 1.00 81.06 81 GLN A O 1
ATOM 657 N N . ARG A 1 82 ? 7.930 -1.486 -3.424 1.00 78.44 82 ARG A N 1
ATOM 658 C CA . ARG A 1 82 ? 8.886 -0.447 -3.041 1.00 78.44 82 ARG A CA 1
ATOM 659 C C . ARG A 1 82 ? 10.298 -0.951 -3.320 1.00 78.44 82 ARG A C 1
ATOM 661 O O . ARG A 1 82 ? 10.576 -2.141 -3.167 1.00 78.44 82 ARG A O 1
ATOM 668 N N . LYS A 1 83 ? 11.164 -0.046 -3.762 1.00 78.25 83 LYS A N 1
ATOM 669 C CA . LYS A 1 83 ? 12.607 -0.281 -3.721 1.00 78.25 83 LYS A CA 1
ATOM 670 C C . LYS A 1 83 ? 12.982 -0.545 -2.262 1.00 78.25 83 LYS A C 1
ATOM 672 O O . LYS A 1 83 ? 12.472 0.134 -1.375 1.00 78.25 83 LYS A O 1
ATOM 677 N N . GLU A 1 84 ? 13.772 -1.583 -2.031 1.00 74.25 84 GLU A N 1
ATOM 678 C CA . GLU A 1 84 ? 14.365 -1.815 -0.719 1.00 74.25 84 GLU A CA 1
ATOM 679 C C . GLU A 1 84 ? 15.304 -0.634 -0.459 1.00 74.25 84 GLU A C 1
ATOM 681 O O . GLU A 1 84 ? 16.146 -0.317 -1.301 1.00 74.25 84 GLU A O 1
ATOM 686 N N . ASP A 1 85 ? 15.092 0.080 0.644 1.00 56.25 85 ASP A N 1
ATOM 687 C CA . ASP A 1 85 ? 16.066 1.061 1.101 1.00 56.25 85 ASP A CA 1
ATOM 688 C C . ASP A 1 85 ? 17.271 0.254 1.611 1.00 56.25 85 ASP A C 1
ATOM 690 O O . ASP A 1 85 ? 17.111 -0.570 2.509 1.00 56.25 85 ASP A O 1
ATOM 694 N N . GLU A 1 86 ? 18.471 0.465 1.061 1.00 49.69 86 GLU A N 1
ATOM 695 C CA . GLU A 1 86 ? 19.731 -0.118 1.570 1.00 49.69 86 GLU A CA 1
ATOM 696 C C . GLU A 1 86 ? 20.140 0.508 2.924 1.00 49.69 86 GLU A C 1
ATOM 698 O O . GLU A 1 86 ? 21.279 0.918 3.132 1.00 49.69 86 GLU A O 1
ATOM 703 N N . HIS A 1 87 ? 19.202 0.625 3.862 1.00 43.81 87 HIS A N 1
ATOM 704 C CA . HIS A 1 87 ? 19.438 1.096 5.221 1.00 43.81 87 HIS A CA 1
ATOM 705 C C . HIS A 1 87 ? 19.121 -0.016 6.222 1.00 43.81 87 HIS A C 1
ATOM 707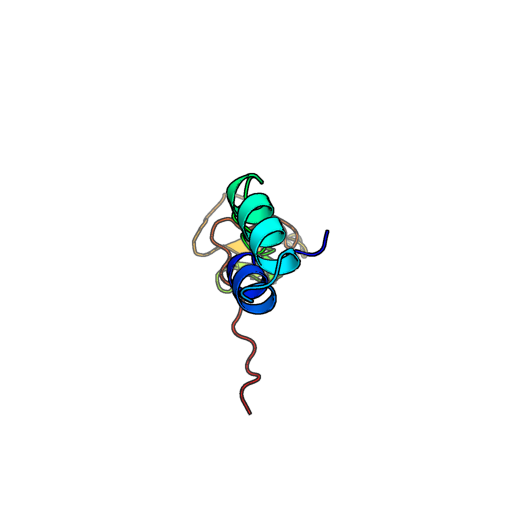 O O . HIS A 1 87 ? 18.222 0.097 7.050 1.00 43.81 87 HIS A O 1
ATOM 713 N N . GLU A 1 88 ? 19.915 -1.084 6.158 1.00 36.09 88 GLU A N 1
ATOM 714 C CA . GLU A 1 88 ? 20.209 -1.919 7.320 1.00 36.09 88 GLU A CA 1
ATOM 715 C C . GLU A 1 88 ? 21.676 -1.705 7.708 1.00 36.09 88 GLU A C 1
ATOM 717 O O . GLU A 1 88 ? 22.585 -2.232 7.065 1.00 36.09 88 GLU A O 1
ATOM 722 N N . GLN A 1 89 ? 21.890 -0.874 8.734 1.00 31.39 89 GLN A N 1
ATOM 723 C CA . GLN A 1 89 ? 22.910 -1.031 9.779 1.00 31.39 89 GLN A CA 1
ATOM 724 C C . GLN A 1 89 ? 22.613 -0.084 10.944 1.00 31.39 89 GLN A C 1
ATOM 726 O O . GLN A 1 89 ? 22.428 1.128 10.690 1.00 31.39 89 GLN A O 1
#